Protein AF-A0A1I5T241-F1 (afdb_monomer)

InterPro domains:
  IPR004378 F420H(2)-dependent quinone reductase [PF04075] (56-129)
  IPR012349 FMN-binding split barrel [G3DSA:2.30.110.10] (17-154)

Organism: NCBI:txid1523247

Radius of gyration: 18.75 Å; Cα contacts (8 Å, |Δi|>4): 242; chains: 1; bounding box: 44×64×43 Å

Sequence (158 aa):
MARQQPDTRVHGVIAALDELRRQAVRRARVHLKMPQGNAIVLAVLRSRAHRLLSGSAIELRYVGRRSGRQYVLPVQYASAGDHLVVWPQHWQRATWWRNFRTPQPATVRLTGRPHEGVARVVDPGDPQWHAARQTYAMRWPRMAPHVTGPLVLISLRP

Mean predicted aligned error: 12.08 Å

Nearest PDB structures (foldseek):
  3r5l-assembly1_A  TM=7.791E-01  e=5.157E-06  Mycobacterium tuberculosis
  2iab-assembly1_A  TM=6.112E-01  e=2.900E-04  Streptomyces avermitilis
  2i02-assembly1_A  TM=6.600E-01  e=1.925E-03  Nostoc punctiforme PCC 73102
  3ec6-assembly1_A-2  TM=6.471E-01  e=1.131E-02  Bacillus anthracis
  2hti-assembly1_A-2  TM=5.580E-01  e=7.376E-03  Halalkalibacterium halodurans

Secondary structure (DSSP, 8-state):
--------HHHHHHHHHHHHHHHHHHHT-S--B--SS-HHHHHHHHSGGGGGTTTTEEEEEEE-TTT--EEEEEEEEEEETTEEEE--TTTTT--GGGGGGS-EEEEEEETTEEEEEEEEEE-TTSTTHHHHHHHHHHH-TTTGGG--S-EEEEEE--

Solvent-accessible surface area (backbone atoms only — not comparable to full-atom values): 9102 Å² total; per-residue (Å²): 137,87,84,85,78,84,79,71,70,67,62,56,54,55,52,50,54,52,48,52,51,50,51,55,56,60,62,59,80,44,72,74,52,69,79,74,94,51,68,66,61,45,52,41,58,72,39,91,65,15,74,83,39,50,84,52,37,30,45,41,33,39,62,38,79,90,75,71,36,38,35,54,48,72,41,47,57,21,77,57,88,64,32,34,32,28,64,56,72,64,53,89,78,50,63,73,69,63,58,20,69,53,73,40,69,30,37,35,36,56,88,84,43,82,42,51,28,42,28,26,54,34,42,73,87,38,90,62,27,63,59,47,50,49,50,33,22,75,72,36,62,92,51,38,88,74,70,72,61,56,33,37,40,30,42,51,61,134

Foldseek 3Di:
DDDDDDDPPPVVVVVVVVVVVVVVVVLLVFDEDEDDDCPVVVVCCQDPNVVVCLLFWKWKWDQQPVPRHIYIDIFGWFDDPQKIKTADVVVVPDDPLVSQCPWDKMWIQHPNRIWIWIKHKDFPPHPCLVVSLVRSCVSPVVCSVVRRGIMMMTGTDD

pLDDT: mean 75.36, std 20.78, range [37.03, 97.5]

Structure (mmCIF, N/CA/C/O backbone):
data_AF-A0A1I5T241-F1
#
_entry.id   AF-A0A1I5T241-F1
#
loop_
_atom_site.group_PDB
_atom_site.id
_atom_site.type_symbol
_atom_site.label_atom_id
_atom_site.label_alt_id
_atom_site.label_comp_id
_atom_site.label_asym_id
_atom_site.label_entity_id
_atom_site.label_seq_id
_atom_site.pdbx_PDB_ins_code
_atom_site.Cartn_x
_atom_site.Cartn_y
_atom_site.Cartn_z
_atom_site.occupancy
_atom_site.B_iso_or_equiv
_atom_site.auth_seq_id
_atom_site.auth_comp_id
_atom_site.auth_asym_id
_atom_site.auth_atom_id
_atom_site.pdbx_PDB_model_num
ATOM 1 N N . MET A 1 1 ? -25.442 -49.016 27.295 1.00 39.47 1 MET A N 1
ATOM 2 C CA . MET A 1 1 ? -25.917 -48.076 26.256 1.00 39.47 1 MET A CA 1
ATOM 3 C C . MET A 1 1 ? -25.102 -46.794 26.349 1.00 39.47 1 MET A C 1
ATOM 5 O O . MET A 1 1 ? -25.211 -46.086 27.342 1.00 39.47 1 MET A O 1
ATOM 9 N N . ALA A 1 2 ? -24.206 -46.569 25.386 1.00 39.25 2 ALA A N 1
ATOM 10 C CA . ALA A 1 2 ? -23.256 -45.459 25.382 1.00 39.25 2 ALA A CA 1
ATOM 11 C C . ALA A 1 2 ? -23.924 -44.173 24.868 1.00 39.25 2 ALA A C 1
ATOM 13 O O . ALA A 1 2 ? -24.464 -44.157 23.764 1.00 39.25 2 ALA A O 1
ATOM 14 N N . ARG A 1 3 ? -23.892 -43.100 25.667 1.00 37.03 3 ARG A N 1
ATOM 15 C CA . ARG A 1 3 ? -24.284 -41.754 25.229 1.00 37.03 3 ARG A CA 1
ATOM 16 C C . ARG A 1 3 ? -23.088 -41.104 24.533 1.00 37.03 3 ARG A C 1
ATOM 18 O O . ARG A 1 3 ? -22.085 -40.822 25.178 1.00 37.03 3 ARG A O 1
ATOM 25 N N . GLN A 1 4 ? -23.203 -40.878 23.228 1.00 40.94 4 GLN A N 1
ATOM 26 C CA . GLN A 1 4 ? -22.336 -39.962 22.490 1.00 40.94 4 GLN A CA 1
ATOM 27 C C . GLN A 1 4 ? -22.748 -38.523 22.820 1.00 40.94 4 GLN A C 1
ATOM 29 O O . GLN A 1 4 ? -23.932 -38.190 22.788 1.00 40.94 4 GLN A O 1
ATOM 34 N N . GLN A 1 5 ? -21.773 -37.678 23.145 1.00 43.91 5 GLN A N 1
ATOM 35 C CA . GLN A 1 5 ? -21.966 -36.254 23.406 1.00 43.91 5 GLN A CA 1
ATOM 36 C C . GLN A 1 5 ? -21.307 -35.464 22.265 1.00 43.91 5 GLN A C 1
ATOM 38 O O . GLN A 1 5 ? -20.093 -35.585 22.096 1.00 43.91 5 GLN A O 1
ATOM 43 N N . PRO A 1 6 ? -22.060 -34.705 21.444 1.00 40.59 6 PRO A N 1
ATOM 44 C CA . PRO A 1 6 ? -21.484 -34.038 20.286 1.00 40.59 6 PRO A CA 1
ATOM 45 C C . PRO A 1 6 ? -20.830 -32.696 20.660 1.00 40.59 6 PRO A C 1
ATOM 47 O O . PRO A 1 6 ? -21.463 -31.752 21.129 1.00 40.59 6 PRO A O 1
ATOM 50 N N . ASP A 1 7 ? -19.516 -32.658 20.464 1.00 46.12 7 ASP A N 1
ATOM 51 C CA . ASP A 1 7 ? -18.736 -31.623 19.772 1.00 46.12 7 ASP A CA 1
ATOM 52 C C . ASP A 1 7 ? -19.136 -30.135 19.929 1.00 46.12 7 ASP A C 1
ATOM 54 O O . ASP A 1 7 ? -19.321 -29.375 18.977 1.00 46.12 7 ASP A O 1
ATOM 58 N N . THR A 1 8 ? -19.228 -29.668 21.174 1.00 48.88 8 THR A N 1
ATOM 59 C CA . THR A 1 8 ? -19.553 -28.265 21.509 1.00 48.88 8 THR A CA 1
ATOM 60 C C . THR A 1 8 ? -18.356 -27.304 21.340 1.00 48.88 8 THR A C 1
ATOM 62 O O . THR A 1 8 ? -18.506 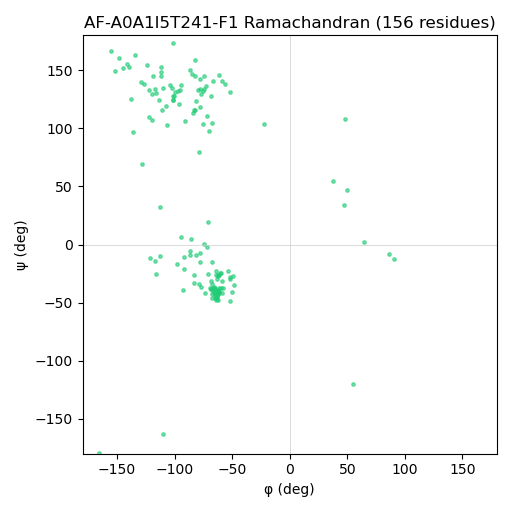-26.088 21.440 1.00 48.88 8 THR A O 1
ATOM 65 N N . ARG A 1 9 ? -17.141 -27.807 21.064 1.00 47.53 9 ARG A N 1
ATOM 66 C CA . ARG A 1 9 ? -15.908 -26.989 21.070 1.00 47.53 9 ARG A CA 1
ATOM 67 C C . ARG A 1 9 ? -15.645 -26.215 19.773 1.00 47.53 9 ARG A C 1
ATOM 69 O O . ARG A 1 9 ? -15.034 -25.152 19.831 1.00 47.53 9 ARG A O 1
ATOM 76 N N . VAL A 1 10 ? -16.138 -26.682 18.625 1.00 48.69 10 VAL A N 1
ATOM 77 C CA . VAL A 1 10 ? -15.858 -26.045 17.320 1.00 48.69 10 VAL A CA 1
ATOM 78 C C . VAL A 1 10 ? -16.719 -24.792 17.084 1.00 48.69 10 VAL A C 1
ATOM 80 O O . VAL A 1 10 ? -16.242 -23.795 16.541 1.00 48.69 10 VAL A O 1
ATOM 83 N N . HIS A 1 11 ? -17.960 -24.780 17.581 1.00 44.78 11 HIS A N 1
ATOM 84 C CA . HIS A 1 11 ? -18.885 -23.650 17.414 1.00 44.78 11 HIS A CA 1
ATOM 85 C C . HIS A 1 11 ? -18.459 -22.391 18.192 1.00 44.78 11 HIS A C 1
ATOM 87 O O . HIS A 1 11 ? -18.682 -21.272 17.727 1.00 44.78 11 HIS A O 1
ATOM 93 N N . GLY A 1 12 ? -17.796 -22.555 19.343 1.00 41.94 12 GLY A N 1
ATOM 94 C CA . GLY A 1 12 ? -17.347 -21.433 20.176 1.00 41.94 12 GLY A CA 1
ATOM 95 C C . GLY A 1 12 ? -16.247 -20.586 19.527 1.00 41.94 12 GLY A C 1
ATOM 96 O O . GLY A 1 12 ? -16.238 -19.366 19.681 1.00 41.94 12 GLY A O 1
ATOM 97 N N . VAL A 1 13 ? -15.352 -21.208 18.752 1.00 50.19 13 VAL A N 1
ATOM 98 C CA . VAL A 1 13 ? -14.239 -20.511 18.083 1.00 50.19 13 VAL A CA 1
ATOM 99 C C . VAL A 1 13 ? -14.737 -19.690 16.895 1.00 50.19 13 VAL A C 1
ATOM 101 O O . VAL A 1 13 ? -14.328 -18.542 16.728 1.00 50.19 13 VAL A O 1
ATOM 104 N N . ILE A 1 14 ? -15.666 -20.240 16.105 1.00 41.41 14 ILE A N 1
ATOM 105 C CA . ILE A 1 14 ? -16.258 -19.535 14.961 1.00 41.41 14 ILE A CA 1
ATOM 106 C C . ILE A 1 14 ? -17.056 -18.327 15.454 1.00 41.41 14 ILE A C 1
ATOM 108 O O . ILE A 1 14 ? -16.845 -17.225 14.959 1.00 41.41 14 ILE A O 1
ATOM 112 N N . ALA A 1 15 ? -17.885 -18.495 16.491 1.00 43.38 15 ALA A N 1
ATOM 113 C CA . ALA A 1 15 ? -18.637 -17.395 17.088 1.00 43.38 15 ALA A CA 1
ATOM 114 C C . ALA A 1 15 ? -17.724 -16.307 17.682 1.00 43.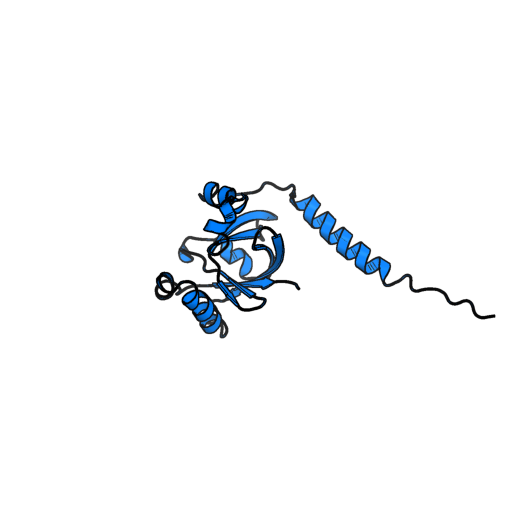38 15 ALA A C 1
ATOM 116 O O . ALA A 1 15 ? -18.000 -15.123 17.502 1.00 43.38 15 ALA A O 1
ATOM 117 N N . ALA A 1 16 ? -16.613 -16.685 18.328 1.00 41.59 16 ALA A N 1
ATOM 118 C CA . ALA A 1 16 ? -15.640 -15.741 18.877 1.00 41.59 16 ALA A CA 1
ATOM 119 C C . ALA A 1 16 ? -14.904 -14.945 17.785 1.00 41.59 16 ALA A C 1
ATOM 121 O O . ALA A 1 16 ? -14.715 -13.737 17.927 1.00 41.59 16 ALA A O 1
ATOM 122 N N . LEU A 1 17 ? -14.526 -15.586 16.674 1.00 41.69 17 LEU A N 1
ATOM 123 C CA . LEU A 1 17 ? -13.919 -14.906 15.523 1.00 41.69 17 LEU A CA 1
ATOM 124 C C . LEU A 1 17 ? -14.900 -13.935 14.859 1.00 41.69 17 LEU A C 1
ATOM 126 O O . LEU A 1 17 ? -14.522 -12.824 14.484 1.00 41.69 17 LEU A O 1
ATOM 130 N N . ASP A 1 18 ? -16.169 -14.320 14.780 1.00 39.34 18 ASP A N 1
ATOM 131 C 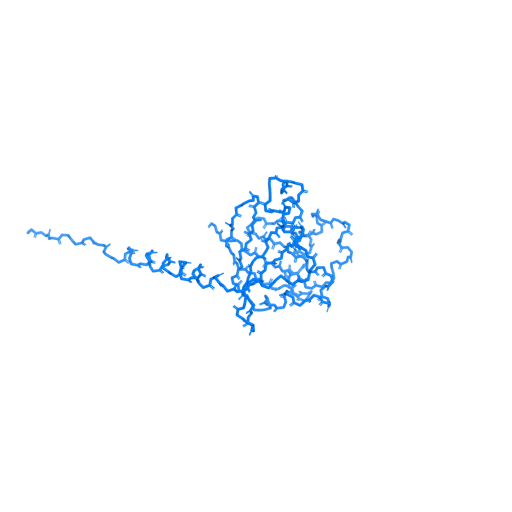CA . ASP A 1 18 ? -17.241 -13.490 14.247 1.00 39.34 18 ASP A CA 1
ATOM 132 C C . ASP A 1 18 ? -17.563 -12.298 15.162 1.00 39.34 18 ASP A C 1
ATOM 134 O O . ASP A 1 18 ? -17.795 -11.185 14.691 1.00 39.34 18 ASP A O 1
ATOM 138 N N . GLU A 1 19 ? -17.507 -12.496 16.478 1.00 41.41 19 GLU A N 1
ATOM 139 C CA . GLU A 1 19 ? -17.675 -11.446 17.483 1.00 41.41 19 GLU A CA 1
ATOM 140 C C . GLU A 1 19 ? -16.509 -10.450 17.442 1.00 41.41 19 GLU A C 1
ATOM 142 O O . GLU A 1 19 ? -16.730 -9.240 17.438 1.00 41.41 19 GLU A O 1
ATOM 147 N N . LEU A 1 20 ? -15.269 -10.933 17.306 1.00 48.06 20 LEU A N 1
ATOM 148 C CA . LEU A 1 20 ? -14.081 -10.096 17.110 1.00 48.06 20 LEU A CA 1
ATOM 149 C C . LEU A 1 20 ? -14.165 -9.304 15.798 1.00 48.06 20 LEU A C 1
ATOM 151 O O . LEU A 1 20 ? -13.849 -8.111 15.771 1.00 48.06 20 LEU A O 1
ATOM 155 N N . ARG A 1 21 ? -14.666 -9.927 14.724 1.00 48.78 21 ARG A N 1
ATOM 156 C CA . ARG A 1 21 ? -14.936 -9.269 13.438 1.00 48.78 21 ARG A CA 1
ATOM 157 C C . ARG A 1 21 ? -16.020 -8.193 13.575 1.00 48.78 21 ARG A C 1
ATOM 159 O O . ARG A 1 21 ? -15.824 -7.064 13.125 1.00 48.78 21 ARG A O 1
ATOM 166 N N . ARG A 1 22 ? -17.133 -8.486 14.257 1.00 43.88 22 ARG A N 1
ATOM 167 C CA . ARG A 1 22 ? -18.230 -7.535 14.530 1.00 43.88 22 ARG A CA 1
ATOM 168 C C . ARG A 1 22 ? -17.801 -6.391 15.450 1.00 43.88 22 ARG A C 1
ATOM 170 O O . ARG A 1 22 ? -18.182 -5.243 15.211 1.00 43.88 22 ARG A O 1
ATOM 177 N N . GLN A 1 23 ? -16.981 -6.660 16.462 1.00 48.75 23 GLN A N 1
ATOM 178 C CA . GLN A 1 23 ? -16.430 -5.649 17.367 1.00 48.75 23 GLN A CA 1
ATOM 179 C C . GLN A 1 23 ? -15.423 -4.736 16.658 1.00 48.75 23 GLN A C 1
ATOM 181 O O . GLN A 1 23 ? -15.458 -3.520 16.864 1.00 48.75 23 GLN A O 1
ATOM 186 N N . ALA A 1 24 ? -14.591 -5.277 15.762 1.00 41.66 24 ALA A N 1
ATOM 187 C CA . ALA A 1 24 ? -13.713 -4.485 14.902 1.00 41.66 24 ALA A CA 1
ATOM 188 C C . ALA A 1 24 ? -14.515 -3.554 13.971 1.00 41.66 24 ALA A C 1
ATOM 190 O O . ALA A 1 24 ? -14.181 -2.376 13.834 1.00 41.66 24 ALA A O 1
ATOM 191 N N . VAL A 1 25 ? -15.627 -4.040 13.405 1.00 43.88 25 VAL A N 1
ATOM 192 C CA . VAL A 1 25 ? -16.547 -3.237 12.578 1.00 43.88 25 VAL A CA 1
ATOM 193 C C . VAL A 1 25 ? -17.299 -2.182 13.405 1.00 43.88 25 VAL A C 1
ATOM 195 O O . VAL A 1 25 ? -17.453 -1.051 12.952 1.00 43.88 25 VAL A O 1
ATOM 198 N N . ARG A 1 26 ? -17.721 -2.481 14.642 1.00 42.38 26 ARG A N 1
ATOM 199 C CA . ARG A 1 26 ? -18.365 -1.497 15.538 1.00 42.38 26 ARG A CA 1
ATOM 200 C C . ARG A 1 26 ? -17.408 -0.388 15.985 1.00 42.38 26 ARG A C 1
ATOM 202 O O . ARG A 1 26 ? -17.813 0.773 16.032 1.00 42.38 26 ARG A O 1
ATOM 209 N N . ARG A 1 27 ? -16.131 -0.710 16.232 1.00 42.16 27 ARG A N 1
ATOM 210 C CA . ARG A 1 27 ? -15.067 0.284 16.483 1.00 42.16 27 ARG A CA 1
ATOM 211 C C . ARG A 1 27 ? -14.727 1.127 15.248 1.00 42.16 27 ARG A C 1
ATOM 213 O O . ARG A 1 27 ? -14.139 2.191 15.392 1.00 42.16 27 ARG A O 1
ATOM 220 N N . ALA A 1 28 ? -15.147 0.722 14.047 1.00 44.06 28 ALA A N 1
ATOM 221 C CA . ALA A 1 28 ? -14.965 1.496 12.819 1.00 44.06 28 ALA A CA 1
ATOM 222 C C . ALA A 1 28 ? -15.901 2.720 12.690 1.00 44.06 28 ALA A C 1
ATOM 224 O O . ALA A 1 28 ? -15.772 3.470 11.724 1.00 44.06 28 ALA A O 1
ATOM 225 N N . ARG A 1 29 ? -16.787 2.996 13.668 1.00 39.97 29 ARG A N 1
ATOM 226 C CA . ARG A 1 29 ? -17.527 4.279 13.794 1.00 39.97 29 ARG A CA 1
ATOM 227 C C . ARG A 1 29 ? -16.645 5.467 14.230 1.00 39.97 29 ARG A C 1
ATOM 229 O O . ARG A 1 29 ? -17.143 6.486 14.697 1.00 39.97 29 ARG A O 1
ATOM 236 N N . VAL A 1 30 ? -15.330 5.358 14.073 1.00 43.16 30 VAL A N 1
ATOM 237 C CA . VAL A 1 30 ? -14.352 6.372 14.470 1.00 43.16 30 VAL A CA 1
ATOM 238 C C . VAL A 1 30 ? -13.981 7.236 13.267 1.00 43.16 30 VAL A C 1
ATOM 240 O O . VAL A 1 30 ? -13.679 6.727 12.191 1.00 43.16 30 VAL A O 1
ATOM 243 N N . HIS A 1 31 ? -14.005 8.552 13.491 1.00 46.28 31 HIS A N 1
ATOM 244 C CA . HIS A 1 31 ? -13.631 9.643 12.585 1.00 46.28 31 HIS A CA 1
ATOM 245 C C . HIS A 1 31 ? -12.674 9.227 11.450 1.00 46.28 31 HIS A C 1
ATOM 247 O O . HIS A 1 31 ? -11.465 9.065 11.655 1.00 46.28 31 HIS A O 1
ATOM 253 N N . LEU A 1 32 ? -13.227 9.088 10.242 1.00 50.69 32 LEU A N 1
ATOM 254 C CA . LEU A 1 32 ? -12.477 8.804 9.024 1.00 50.69 32 LEU A CA 1
ATOM 255 C C . LEU A 1 32 ? -11.618 10.027 8.687 1.00 50.69 32 LEU A C 1
ATOM 257 O O . LEU A 1 32 ? -12.130 11.042 8.219 1.00 50.69 32 LEU A O 1
ATOM 261 N N . LYS A 1 33 ? -10.308 9.965 8.93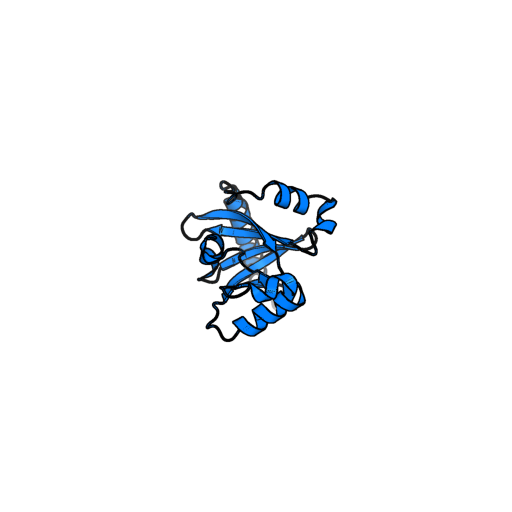4 1.00 44.22 33 LYS A N 1
ATOM 262 C CA . LYS A 1 33 ? -9.408 11.047 8.518 1.00 44.22 33 LYS A CA 1
ATOM 263 C C . LYS A 1 33 ? -8.903 10.717 7.119 1.00 44.22 33 LYS A C 1
ATOM 265 O O . LYS A 1 33 ? -8.075 9.826 6.968 1.00 44.22 33 LYS A O 1
ATOM 270 N N . MET A 1 34 ? -9.405 11.424 6.107 1.00 50.84 34 MET A N 1
ATOM 271 C CA . MET A 1 34 ? -8.868 11.363 4.745 1.00 50.84 34 MET A CA 1
ATOM 272 C C . MET A 1 34 ? -7.513 12.087 4.730 1.00 50.84 34 MET A C 1
ATOM 274 O O . MET A 1 34 ? -7.480 13.304 4.931 1.00 50.84 34 MET A O 1
ATOM 278 N N . PRO A 1 35 ? -6.377 11.390 4.560 1.00 48.69 35 PRO A N 1
ATOM 279 C CA . PRO A 1 35 ? -5.102 12.069 4.431 1.00 48.69 35 PRO A CA 1
ATOM 280 C C . PRO A 1 35 ? -5.037 12.674 3.022 1.00 48.69 35 PRO A C 1
ATOM 282 O O . PRO A 1 35 ? -4.869 11.949 2.053 1.00 48.69 35 PRO A O 1
ATOM 285 N N . GLN A 1 36 ? -5.238 13.993 2.955 1.00 43.75 36 GLN A N 1
ATOM 286 C CA . GLN A 1 36 ? -4.944 14.918 1.848 1.00 43.75 36 GLN A CA 1
ATOM 287 C C . GLN A 1 36 ? -5.404 14.493 0.429 1.00 43.75 36 GLN A C 1
ATOM 289 O O . GLN A 1 36 ? -4.805 13.654 -0.233 1.00 43.75 36 GLN A O 1
ATOM 294 N N . GLY A 1 37 ? -6.442 15.169 -0.081 1.00 45.94 37 GLY A N 1
ATOM 295 C CA . GLY A 1 37 ? -6.574 15.492 -1.513 1.00 45.94 37 GLY A CA 1
ATOM 296 C C . GLY A 1 37 ? -7.301 14.525 -2.457 1.00 45.94 37 GLY A C 1
ATOM 297 O O . GLY A 1 37 ? -7.639 14.947 -3.553 1.00 45.94 37 GLY A O 1
ATOM 298 N N . ASN A 1 38 ? -7.614 13.280 -2.078 1.00 58.12 38 ASN A N 1
ATOM 299 C CA . ASN A 1 38 ? -8.158 12.282 -3.025 1.00 58.12 38 ASN A CA 1
ATOM 300 C C . ASN A 1 38 ? -9.623 11.859 -2.780 1.00 58.12 38 ASN A C 1
ATOM 302 O O . ASN A 1 38 ? -10.012 10.725 -3.069 1.00 58.12 38 ASN A O 1
ATOM 306 N N . ALA A 1 39 ? -10.467 12.765 -2.274 1.00 59.28 39 ALA A N 1
ATOM 307 C CA . ALA A 1 39 ? -11.895 12.489 -2.057 1.00 59.28 39 ALA A CA 1
ATOM 308 C C . ALA A 1 39 ? -12.630 12.114 -3.360 1.00 59.28 39 ALA A C 1
ATOM 310 O O . ALA A 1 39 ? -13.447 11.196 -3.368 1.00 59.28 39 ALA A O 1
ATOM 311 N N . ILE A 1 40 ? -12.274 12.762 -4.474 1.00 57.69 40 ILE A N 1
ATOM 312 C CA . ILE A 1 40 ? -12.849 12.506 -5.803 1.00 57.69 40 ILE A CA 1
ATOM 313 C C . ILE A 1 40 ? -12.445 11.116 -6.312 1.00 57.69 40 ILE A C 1
ATOM 315 O O . ILE A 1 40 ? -13.299 10.341 -6.730 1.00 57.69 40 ILE A O 1
ATOM 319 N N . VAL A 1 41 ? -11.164 10.746 -6.201 1.00 60.44 41 VAL A N 1
ATOM 320 C CA . VAL A 1 41 ? -10.673 9.417 -6.610 1.00 60.44 41 VAL A CA 1
ATOM 321 C C . VAL A 1 41 ? -11.349 8.309 -5.795 1.00 60.44 41 VAL A C 1
ATOM 323 O O . VAL A 1 41 ? -11.761 7.289 -6.345 1.00 60.44 41 VAL A O 1
ATOM 326 N N . LEU A 1 42 ? -11.536 8.526 -4.490 1.00 59.53 42 LEU A N 1
ATOM 327 C CA . LEU A 1 42 ? -12.281 7.600 -3.636 1.00 59.53 42 LEU A CA 1
ATOM 328 C C . LEU A 1 42 ? -13.760 7.504 -4.030 1.00 59.53 42 LEU A C 1
ATOM 330 O O . LEU A 1 42 ? -14.300 6.400 -4.060 1.00 59.53 42 LEU A O 1
ATOM 334 N N . ALA A 1 43 ? -14.413 8.622 -4.354 1.00 60.72 43 ALA A N 1
ATOM 335 C CA . ALA A 1 43 ? -15.797 8.627 -4.826 1.00 60.72 43 ALA A CA 1
ATOM 336 C C . ALA A 1 43 ? -15.947 7.858 -6.152 1.00 60.72 43 ALA A C 1
ATOM 338 O O . ALA A 1 43 ? -16.852 7.032 -6.282 1.00 60.72 43 ALA A O 1
ATOM 339 N N . VAL A 1 44 ? -15.009 8.028 -7.091 1.00 60.41 44 VAL A N 1
ATOM 340 C CA . VAL A 1 44 ? -15.000 7.293 -8.367 1.00 60.41 44 VAL A CA 1
ATOM 341 C C . VAL A 1 44 ? -14.815 5.792 -8.132 1.00 60.41 44 VAL A C 1
ATOM 343 O O . VAL A 1 44 ? -15.622 5.002 -8.627 1.00 60.41 44 VAL A O 1
ATOM 346 N N . LEU A 1 45 ? -13.845 5.382 -7.303 1.00 56.12 45 LEU A N 1
ATOM 347 C CA . LEU A 1 45 ? -13.638 3.972 -6.931 1.00 56.12 45 LEU A CA 1
ATOM 348 C C . LEU A 1 45 ? -14.849 3.354 -6.210 1.00 56.12 45 LEU A C 1
ATOM 350 O O . LEU A 1 45 ? -15.002 2.132 -6.174 1.00 56.12 45 LEU A O 1
ATOM 354 N N . ARG A 1 46 ? -15.695 4.160 -5.564 1.00 62.06 46 ARG A N 1
ATOM 355 C CA . ARG A 1 46 ? -16.919 3.710 -4.874 1.00 62.06 46 ARG A CA 1
ATOM 356 C C . ARG A 1 46 ? -18.140 3.614 -5.790 1.00 62.06 46 ARG A C 1
ATOM 358 O O . ARG A 1 46 ? -19.145 3.049 -5.375 1.00 62.06 46 ARG A O 1
ATOM 365 N N . SER A 1 47 ? -18.053 4.107 -7.022 1.00 56.47 47 SER A N 1
ATOM 366 C CA . SER A 1 47 ? -19.166 4.149 -7.976 1.00 56.47 47 SER A CA 1
ATOM 367 C C . SER A 1 47 ? -19.108 3.033 -9.029 1.00 56.47 47 SER A C 1
ATOM 369 O O . SER A 1 47 ? -18.114 2.322 -9.169 1.00 56.47 47 SER A O 1
ATOM 371 N N . ARG A 1 48 ? -20.154 2.906 -9.858 1.00 52.91 48 ARG A N 1
ATOM 372 C CA . ARG A 1 48 ? -20.145 2.010 -11.032 1.00 52.91 48 ARG A CA 1
ATOM 373 C C . ARG A 1 48 ? -19.042 2.360 -12.046 1.00 52.91 48 ARG A C 1
ATOM 375 O O . ARG A 1 48 ? -18.554 1.446 -12.710 1.00 52.91 48 ARG A O 1
ATOM 382 N N . ALA A 1 49 ? -18.567 3.612 -12.070 1.00 53.41 49 ALA A N 1
ATOM 383 C CA . ALA A 1 49 ? -17.415 4.058 -12.860 1.00 53.41 49 ALA A CA 1
ATOM 384 C C . ALA A 1 49 ? -16.064 3.544 -12.329 1.00 53.41 49 ALA A C 1
ATOM 386 O O . ALA A 1 49 ? -15.041 3.763 -12.976 1.00 53.41 49 ALA A O 1
ATOM 387 N N . HIS A 1 50 ? -16.052 2.801 -11.207 1.00 50.84 50 HIS A N 1
ATOM 388 C CA . HIS A 1 50 ? -14.842 2.169 -10.689 1.00 50.84 50 HIS A CA 1
ATOM 389 C C . HIS A 1 50 ? -14.096 1.404 -11.782 1.00 50.84 50 HIS A C 1
ATOM 391 O O . HIS A 1 50 ? -12.887 1.497 -11.795 1.00 50.84 50 HIS A O 1
ATOM 397 N N . ARG A 1 51 ? -14.764 0.767 -12.762 1.00 52.91 51 ARG A N 1
ATOM 398 C CA . ARG A 1 51 ? -14.120 0.004 -13.856 1.00 52.91 51 ARG A CA 1
ATOM 399 C C . ARG A 1 51 ? -13.023 0.769 -14.617 1.00 52.91 51 ARG A C 1
ATOM 401 O O . ARG A 1 51 ? -12.094 0.126 -15.086 1.00 52.91 51 ARG A O 1
ATOM 408 N N . LEU A 1 52 ? -13.091 2.103 -14.688 1.00 52.72 52 LEU A N 1
ATOM 409 C CA . LEU A 1 52 ? -12.052 2.949 -15.299 1.00 52.72 52 LEU A CA 1
ATOM 410 C C . LEU A 1 52 ? -10.761 3.016 -14.462 1.00 52.72 52 LEU A C 1
ATOM 412 O O . LEU A 1 52 ? -9.686 3.245 -15.005 1.00 52.72 52 LEU A O 1
ATOM 416 N N . LEU A 1 53 ? -10.867 2.798 -13.147 1.00 51.03 53 LEU A N 1
ATOM 417 C CA . LEU A 1 53 ? -9.772 2.863 -12.178 1.00 51.03 53 LEU A CA 1
ATOM 418 C C . LEU A 1 53 ? -9.543 1.564 -11.389 1.00 51.03 53 LEU A C 1
ATOM 420 O O . LEU A 1 53 ? -8.515 1.442 -10.744 1.00 51.03 53 LEU A O 1
ATOM 424 N N . SER A 1 54 ? -10.431 0.571 -11.433 1.00 53.59 54 SER A N 1
ATOM 425 C CA . SER A 1 54 ? -10.311 -0.700 -10.700 1.00 53.59 54 SER A CA 1
ATOM 426 C C . SER A 1 54 ? -9.101 -1.495 -11.153 1.00 53.59 54 SER A C 1
ATOM 428 O O . SER A 1 54 ? -8.539 -2.254 -10.377 1.00 53.59 54 SER A O 1
ATOM 430 N N . GLY A 1 55 ? -8.713 -1.324 -12.421 1.00 56.97 55 GLY A N 1
ATOM 431 C CA . GLY A 1 55 ? -7.478 -1.881 -12.953 1.00 56.97 55 GLY A CA 1
ATOM 432 C C . GLY A 1 55 ? -6.234 -1.087 -12.547 1.00 56.97 55 GLY A C 1
ATOM 433 O O . GLY A 1 55 ? -5.130 -1.600 -12.715 1.00 56.97 55 GLY A O 1
ATOM 434 N N . SER A 1 56 ? -6.382 0.143 -12.041 1.00 63.31 56 SER A N 1
ATOM 435 C CA . SER A 1 56 ? -5.273 1.061 -11.765 1.00 63.31 56 SER A CA 1
ATOM 436 C C . SER A 1 56 ? -5.075 1.438 -10.296 1.00 63.31 56 SER A C 1
ATOM 438 O O . SER A 1 56 ? -3.964 1.792 -9.915 1.00 63.31 56 SER A O 1
ATOM 440 N N . ALA A 1 57 ? -6.117 1.386 -9.467 1.00 74.06 57 ALA A N 1
ATOM 441 C CA . ALA A 1 57 ? -6.103 1.788 -8.069 1.00 74.06 57 ALA A CA 1
ATOM 442 C C . ALA A 1 57 ? -7.141 1.017 -7.240 1.00 74.06 57 ALA A C 1
ATOM 444 O O . ALA A 1 57 ? -8.214 0.656 -7.720 1.00 74.06 57 ALA A O 1
ATOM 445 N N . ILE A 1 58 ? -6.824 0.815 -5.966 1.00 85.06 58 ILE A N 1
ATOM 446 C CA . ILE A 1 58 ? -7.691 0.178 -4.970 1.00 85.06 58 ILE A CA 1
ATOM 447 C C . ILE A 1 58 ? -7.887 1.102 -3.778 1.00 85.06 58 ILE A C 1
ATOM 449 O O . ILE A 1 58 ? -7.041 1.939 -3.466 1.00 85.06 58 ILE A O 1
ATOM 453 N N . GLU A 1 59 ? -9.004 0.933 -3.080 1.00 88.69 59 GLU A N 1
ATOM 454 C CA . GLU A 1 59 ? -9.204 1.561 -1.777 1.00 88.69 59 GLU A CA 1
ATOM 455 C C . GLU A 1 59 ? -8.431 0.763 -0.722 1.00 88.69 59 GLU A C 1
ATOM 457 O O . GLU A 1 59 ? -8.738 -0.407 -0.515 1.00 88.69 59 GLU A O 1
ATOM 462 N N . LEU A 1 60 ? -7.455 1.386 -0.060 1.00 90.50 60 LEU A N 1
ATOM 463 C CA . LEU A 1 60 ? -6.728 0.829 1.080 1.00 90.50 60 LEU A CA 1
ATOM 464 C C . LEU A 1 60 ? -7.279 1.427 2.373 1.00 90.50 60 LEU A C 1
ATOM 466 O O . LEU A 1 60 ? -7.284 2.646 2.554 1.00 90.50 60 LEU A O 1
ATOM 470 N N . ARG A 1 61 ? -7.702 0.558 3.289 1.00 93.25 61 ARG A N 1
ATOM 471 C CA . ARG A 1 61 ? -8.199 0.903 4.620 1.00 93.25 61 ARG A CA 1
ATOM 472 C C . ARG A 1 61 ? -7.286 0.301 5.681 1.00 93.25 61 ARG A C 1
ATOM 474 O O . ARG A 1 61 ? -6.940 -0.875 5.600 1.00 93.25 61 ARG A O 1
ATOM 481 N N . TYR A 1 62 ? -6.921 1.085 6.688 1.00 91.50 62 TYR A N 1
ATOM 482 C CA . TYR A 1 62 ? -6.128 0.614 7.828 1.00 91.50 62 TYR A CA 1
ATOM 483 C C . TYR A 1 62 ? -6.369 1.481 9.067 1.00 91.50 62 TYR A C 1
ATOM 485 O O . TYR A 1 62 ? -6.926 2.576 8.973 1.00 91.50 62 TYR A O 1
ATOM 493 N N . VAL A 1 63 ? -5.926 1.007 10.230 1.00 91.25 63 VAL A N 1
ATOM 494 C CA . VAL A 1 63 ? -5.944 1.776 11.481 1.00 91.25 63 VAL A CA 1
ATOM 495 C C . VAL A 1 63 ? -4.549 2.340 11.735 1.00 91.25 63 VAL A C 1
ATOM 497 O O . VAL A 1 63 ? -3.554 1.621 11.676 1.00 91.25 63 VAL A O 1
ATOM 500 N N . GLY A 1 64 ? -4.446 3.647 11.969 1.00 89.50 64 GLY A N 1
ATOM 501 C CA . GLY A 1 64 ? -3.168 4.287 12.260 1.00 89.50 64 GLY A CA 1
ATOM 502 C C . GLY A 1 64 ? -2.641 3.844 13.617 1.00 89.50 64 GLY A C 1
ATOM 503 O O . GLY A 1 64 ? -3.333 3.984 14.621 1.00 89.50 64 GLY A O 1
ATOM 504 N N . ARG A 1 65 ? -1.396 3.368 13.670 1.00 87.00 65 ARG A N 1
ATOM 505 C CA . ARG A 1 65 ? -0.835 2.773 14.893 1.00 87.00 65 ARG A CA 1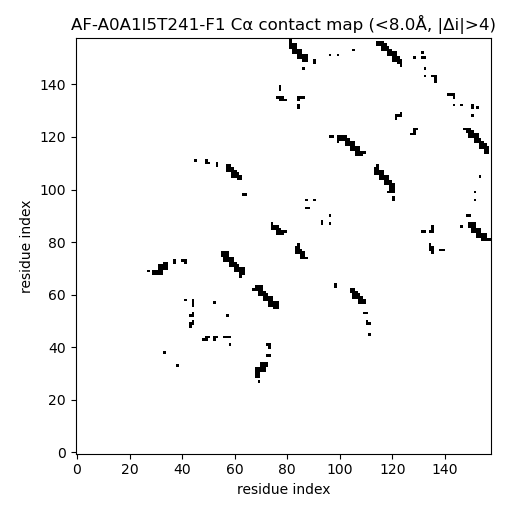
ATOM 506 C C . ARG A 1 65 ? -0.753 3.742 16.067 1.00 87.00 65 ARG A C 1
ATOM 508 O O . ARG A 1 65 ? -1.045 3.369 17.192 1.00 87.00 65 ARG A O 1
ATOM 515 N N . ARG A 1 66 ? -0.334 4.983 15.803 1.00 86.44 66 ARG A N 1
ATOM 516 C CA . ARG A 1 66 ? -0.181 6.015 16.844 1.00 86.44 66 ARG A CA 1
ATOM 517 C C . ARG A 1 66 ? -1.491 6.721 17.177 1.00 86.44 66 ARG A C 1
ATOM 519 O O . ARG A 1 66 ? -1.671 7.161 18.300 1.00 86.44 66 ARG A O 1
ATOM 526 N N . SER A 1 67 ? -2.373 6.883 16.191 1.00 85.69 67 SER A N 1
ATOM 527 C CA . SER A 1 67 ? -3.593 7.682 16.344 1.00 85.69 67 SER A CA 1
ATOM 528 C C . SER A 1 67 ? -4.839 6.858 16.657 1.00 85.69 67 SER A C 1
ATOM 530 O O . SER A 1 67 ? -5.852 7.443 17.026 1.00 85.69 67 SER A O 1
ATOM 532 N N . GLY A 1 68 ? -4.820 5.540 16.433 1.00 88.81 68 GLY A N 1
ATOM 533 C CA . GLY A 1 68 ? -5.991 4.663 16.543 1.00 88.81 68 GLY A CA 1
ATOM 534 C C . GLY A 1 68 ? -7.105 4.960 15.530 1.00 88.81 68 GLY A C 1
ATOM 535 O O . GLY A 1 68 ? -8.156 4.326 15.563 1.00 88.81 68 GLY A O 1
ATOM 536 N N . ARG A 1 69 ? -6.909 5.927 14.623 1.00 87.06 69 ARG A N 1
ATOM 537 C CA . ARG A 1 69 ? -7.933 6.365 13.664 1.00 87.06 69 ARG A CA 1
ATOM 538 C C . ARG A 1 69 ? -7.945 5.479 12.432 1.00 87.06 69 ARG A C 1
ATOM 540 O O . ARG A 1 69 ? -6.890 5.044 11.974 1.00 87.06 69 ARG A O 1
ATOM 547 N N . GLN A 1 70 ? -9.123 5.284 11.848 1.00 87.25 70 GLN A N 1
ATOM 548 C CA . GLN A 1 70 ? -9.235 4.628 10.553 1.00 87.25 70 GLN A CA 1
ATOM 549 C C . GLN A 1 70 ? -8.854 5.602 9.430 1.00 87.25 70 GLN A C 1
ATOM 551 O O . GLN A 1 70 ? -9.373 6.718 9.343 1.00 87.25 70 GLN A O 1
ATOM 556 N N . TYR A 1 71 ? -7.968 5.151 8.552 1.00 86.19 71 TYR A N 1
ATOM 557 C CA . TYR A 1 71 ? -7.555 5.847 7.343 1.00 86.19 71 TYR A CA 1
ATOM 558 C C . TYR A 1 71 ? -8.049 5.093 6.124 1.00 86.19 71 TYR A C 1
ATOM 560 O O . TYR A 1 71 ? -8.094 3.861 6.114 1.00 86.19 71 TYR A O 1
ATOM 568 N N . VAL A 1 72 ? -8.407 5.857 5.098 1.00 87.62 72 VAL A N 1
ATOM 569 C CA . VAL A 1 72 ? -8.822 5.337 3.801 1.00 87.62 72 VAL A CA 1
ATOM 570 C C . VAL A 1 72 ? -8.190 6.195 2.729 1.00 87.62 72 VAL A C 1
ATOM 572 O O . VAL A 1 72 ? -8.356 7.415 2.746 1.00 87.62 72 VAL A O 1
ATOM 575 N N . LEU A 1 73 ? -7.465 5.566 1.812 1.00 85.00 73 LEU A N 1
ATOM 576 C CA . LEU A 1 73 ? -6.882 6.257 0.672 1.00 85.00 73 LEU A CA 1
ATOM 577 C C . LEU A 1 73 ? -6.873 5.366 -0.572 1.00 85.00 73 LEU A C 1
ATOM 579 O O . LEU A 1 73 ? -6.828 4.140 -0.450 1.00 85.00 73 LEU A O 1
ATOM 583 N N . PRO A 1 74 ? -6.928 5.961 -1.770 1.00 85.19 74 PRO A N 1
ATOM 584 C CA . PRO A 1 74 ? -6.734 5.217 -2.994 1.00 85.19 74 PRO A CA 1
ATOM 585 C C . PRO A 1 74 ? -5.237 5.009 -3.214 1.00 85.19 74 PRO A C 1
ATOM 587 O O . PRO A 1 74 ? -4.450 5.950 -3.101 1.00 85.19 74 PRO A O 1
ATOM 590 N N . VAL A 1 75 ? -4.846 3.782 -3.537 1.00 86.62 75 VAL A N 1
ATOM 591 C CA . VAL A 1 75 ? -3.459 3.438 -3.851 1.00 86.62 75 VAL A CA 1
ATOM 592 C C . VAL A 1 75 ? -3.374 2.730 -5.191 1.00 86.62 75 VAL A C 1
ATOM 594 O O . VAL A 1 75 ? -4.191 1.863 -5.496 1.00 86.62 75 VAL A O 1
ATOM 597 N N . GLN A 1 76 ? -2.369 3.092 -5.986 1.00 86.69 76 GLN A N 1
ATOM 598 C CA . GLN A 1 76 ? -2.010 2.333 -7.178 1.00 86.69 76 GLN A CA 1
ATOM 599 C C . GLN A 1 76 ? -1.337 1.028 -6.761 1.00 86.69 76 GLN A C 1
ATOM 601 O O . GLN A 1 76 ? -0.476 1.024 -5.879 1.00 86.69 76 GLN A O 1
ATOM 606 N N . TYR A 1 77 ? -1.722 -0.067 -7.408 1.00 89.56 77 TYR A N 1
ATOM 607 C CA . TYR A 1 77 ? -1.255 -1.399 -7.053 1.00 89.56 77 TYR A CA 1
ATOM 608 C C . TYR A 1 77 ? -0.849 -2.211 -8.286 1.00 89.56 77 TYR A C 1
ATOM 610 O O . TYR A 1 77 ? -1.210 -1.885 -9.420 1.00 89.56 77 TYR A O 1
ATOM 618 N N . ALA A 1 78 ? -0.102 -3.279 -8.041 1.00 90.69 78 ALA A N 1
ATOM 619 C CA . ALA A 1 78 ? 0.127 -4.380 -8.961 1.00 90.69 78 ALA A CA 1
ATOM 620 C C . ALA A 1 78 ? -0.174 -5.692 -8.229 1.00 90.69 78 ALA A C 1
ATOM 622 O O . ALA A 1 78 ? 0.143 -5.822 -7.049 1.00 90.69 78 ALA A O 1
ATOM 623 N N . SER A 1 79 ? -0.815 -6.644 -8.898 1.00 86.75 79 SER A N 1
ATOM 624 C CA . SER A 1 79 ? -1.130 -7.959 -8.332 1.00 86.75 79 SER A CA 1
ATOM 625 C C . SER A 1 79 ? -0.050 -8.980 -8.686 1.00 86.75 79 SER A C 1
ATOM 627 O O . SER A 1 79 ? 0.356 -9.050 -9.846 1.00 86.75 79 SER A O 1
ATOM 629 N N . ALA A 1 80 ? 0.344 -9.806 -7.721 1.00 78.81 80 ALA A N 1
ATOM 630 C CA . ALA A 1 80 ? 1.146 -11.012 -7.915 1.00 78.81 80 ALA A CA 1
ATOM 631 C C . ALA A 1 80 ? 0.556 -12.149 -7.074 1.00 78.81 80 ALA A C 1
ATOM 633 O O . ALA A 1 80 ? 0.823 -12.241 -5.876 1.00 78.81 80 ALA A O 1
ATOM 634 N N . GLY A 1 81 ? -0.271 -12.990 -7.705 1.00 80.06 81 GLY A N 1
ATOM 635 C CA . GLY A 1 81 ? -1.000 -14.057 -7.015 1.00 80.06 81 GLY A CA 1
ATOM 636 C C . GLY A 1 81 ? -1.828 -13.501 -5.855 1.00 80.06 81 GLY A C 1
ATOM 637 O O . GLY A 1 81 ? -2.649 -12.604 -6.053 1.00 80.06 81 GLY A O 1
ATOM 638 N N . ASP A 1 82 ? -1.532 -13.977 -4.647 1.00 83.25 82 ASP A N 1
ATOM 639 C CA . ASP A 1 82 ? -2.245 -13.629 -3.411 1.00 83.25 82 ASP A CA 1
ATOM 640 C C . ASP A 1 82 ? -1.720 -12.351 -2.733 1.00 83.25 82 ASP A C 1
ATOM 642 O O . ASP A 1 82 ? -2.164 -11.968 -1.646 1.00 83.25 82 ASP A O 1
ATOM 646 N N . HIS A 1 83 ? -0.769 -11.660 -3.368 1.00 90.38 83 HIS A N 1
ATOM 647 C CA . HIS A 1 83 ? -0.179 -10.434 -2.849 1.00 90.38 83 HIS A CA 1
ATOM 648 C C . HIS A 1 83 ? -0.428 -9.245 -3.774 1.00 90.38 83 HIS A C 1
ATOM 650 O O . HIS A 1 83 ? -0.403 -9.341 -5.002 1.00 90.38 83 HIS A O 1
ATOM 656 N N . LEU A 1 84 ? -0.606 -8.074 -3.167 1.00 93.88 84 LEU A N 1
ATOM 657 C CA . LEU A 1 84 ? -0.625 -6.795 -3.865 1.00 93.88 84 LEU A CA 1
ATOM 658 C C . LEU A 1 84 ? 0.626 -5.998 -3.515 1.00 93.88 84 LEU A C 1
ATOM 660 O O . LEU A 1 84 ? 0.973 -5.857 -2.343 1.00 93.88 84 LEU A O 1
ATOM 664 N N . VAL A 1 85 ? 1.262 -5.423 -4.528 1.00 95.44 85 VAL A N 1
ATOM 665 C CA . VAL A 1 85 ? 2.372 -4.485 -4.382 1.00 95.44 85 VAL A CA 1
ATOM 666 C C . VAL A 1 85 ? 1.855 -3.073 -4.581 1.00 95.44 85 VAL A C 1
ATOM 668 O O . VAL A 1 85 ? 1.284 -2.751 -5.620 1.00 95.44 85 VAL A O 1
ATOM 671 N N . VAL A 1 86 ? 2.089 -2.213 -3.601 1.00 94.25 86 VAL A N 1
ATOM 672 C CA . VAL A 1 86 ? 1.712 -0.804 -3.628 1.00 94.25 86 VAL A CA 1
ATOM 673 C C . VAL A 1 86 ? 2.965 0.048 -3.512 1.00 94.25 86 VAL A C 1
ATOM 675 O O . VAL A 1 86 ? 3.756 -0.116 -2.584 1.00 94.25 86 VAL A O 1
ATOM 678 N N . TRP A 1 87 ? 3.119 1.007 -4.420 1.00 91.94 87 TRP A N 1
ATOM 679 C CA . TRP A 1 87 ? 4.169 2.013 -4.318 1.00 91.94 87 TRP A CA 1
ATOM 680 C C . TRP A 1 87 ? 3.627 3.293 -3.665 1.00 91.94 87 TRP A C 1
ATOM 682 O O . TRP A 1 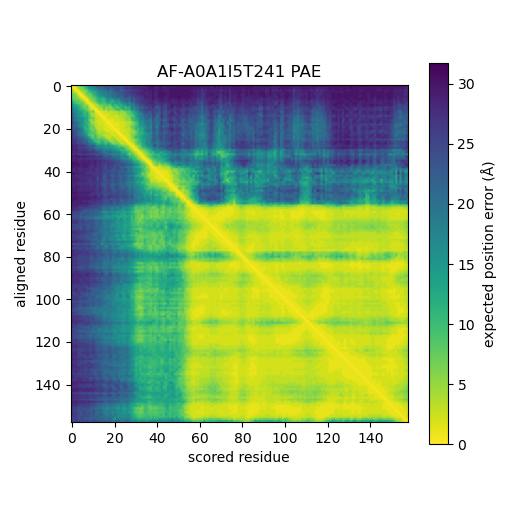87 ? 2.689 3.905 -4.189 1.00 91.94 87 TRP A O 1
ATOM 692 N N . PRO A 1 88 ? 4.198 3.739 -2.532 1.00 90.75 88 PRO A N 1
ATOM 693 C CA . PRO A 1 88 ? 3.916 5.049 -1.970 1.00 90.75 88 PRO A CA 1
ATOM 694 C C . PRO A 1 88 ? 4.533 6.134 -2.859 1.00 90.75 88 PRO A C 1
ATOM 696 O O . PRO A 1 88 ? 5.720 6.445 -2.759 1.00 90.75 88 PRO A O 1
ATOM 699 N N . GLN A 1 89 ? 3.723 6.732 -3.731 1.00 81.81 89 GLN A N 1
ATOM 700 C CA . GLN A 1 89 ? 4.166 7.877 -4.527 1.00 81.81 89 GLN A CA 1
ATOM 701 C C . GLN A 1 89 ? 4.666 8.998 -3.608 1.00 81.81 89 GLN A C 1
ATOM 703 O O . GLN A 1 89 ? 4.080 9.263 -2.554 1.00 81.81 89 GLN A O 1
ATOM 708 N N . HIS A 1 90 ? 5.778 9.630 -3.992 1.00 83.56 90 HIS A N 1
ATOM 709 C CA . HIS A 1 90 ? 6.484 10.610 -3.161 1.00 83.56 90 HIS A CA 1
ATOM 710 C C . HIS A 1 90 ? 6.737 10.105 -1.728 1.00 83.56 90 HIS A C 1
ATOM 712 O O . HIS A 1 90 ? 6.485 10.821 -0.757 1.00 83.56 90 HIS A O 1
ATOM 718 N N . TRP A 1 91 ? 7.233 8.870 -1.585 1.00 86.69 91 TRP A N 1
ATOM 719 C CA . TRP A 1 91 ? 7.444 8.187 -0.299 1.00 86.69 91 TRP A CA 1
ATOM 720 C C . TRP A 1 91 ? 8.203 9.014 0.757 1.00 86.69 91 TRP A C 1
ATOM 722 O O . TRP A 1 91 ? 7.980 8.829 1.952 1.00 86.69 91 TRP A O 1
ATOM 732 N N . GLN A 1 92 ? 9.058 9.953 0.342 1.00 86.94 92 GLN A N 1
ATOM 733 C CA . GLN A 1 92 ? 9.762 10.879 1.238 1.00 86.94 92 GLN A CA 1
ATOM 734 C C . GLN A 1 92 ? 8.81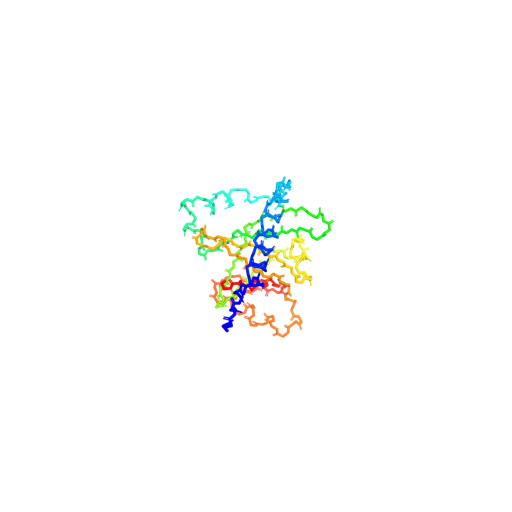0 11.855 1.954 1.00 86.94 92 GLN A C 1
ATOM 736 O O . GLN A 1 92 ? 9.019 12.172 3.124 1.00 86.94 92 GLN A O 1
ATOM 741 N N . ARG A 1 93 ? 7.751 12.308 1.269 1.00 84.75 93 ARG A N 1
ATOM 742 C CA . ARG A 1 93 ? 6.734 13.240 1.788 1.00 84.75 93 ARG A CA 1
ATOM 743 C C . ARG A 1 93 ? 5.541 12.505 2.395 1.00 84.75 93 ARG A C 1
ATOM 745 O O . ARG A 1 93 ? 5.007 12.922 3.420 1.00 84.75 93 ARG A O 1
ATOM 752 N N . ALA A 1 94 ? 5.119 11.404 1.776 1.00 83.62 94 ALA A N 1
ATOM 753 C CA . ALA A 1 94 ? 4.030 10.585 2.286 1.00 83.62 94 ALA A CA 1
ATOM 754 C C . ALA A 1 94 ? 4.425 9.918 3.614 1.00 83.62 94 ALA A C 1
ATOM 756 O O . ALA A 1 94 ? 5.542 9.436 3.780 1.00 83.62 94 ALA A O 1
ATOM 757 N N . THR A 1 95 ? 3.494 9.849 4.568 1.00 89.94 95 THR A N 1
ATOM 758 C CA . THR A 1 95 ? 3.747 9.253 5.896 1.00 89.94 95 THR A CA 1
ATOM 759 C C . THR A 1 95 ? 2.890 8.027 6.189 1.00 89.94 95 THR A C 1
ATOM 761 O O . THR A 1 95 ? 3.210 7.268 7.104 1.00 89.94 95 THR A O 1
ATOM 764 N N . TRP A 1 96 ? 1.831 7.789 5.408 1.00 91.56 96 TRP A N 1
ATOM 765 C CA . TRP A 1 96 ? 0.875 6.703 5.638 1.00 91.56 96 TRP A CA 1
ATOM 766 C C . TRP A 1 96 ? 1.547 5.322 5.629 1.00 91.56 96 TRP A C 1
ATOM 768 O O . TRP A 1 96 ? 1.282 4.517 6.524 1.00 91.56 96 TRP A O 1
ATOM 778 N N . TRP A 1 97 ? 2.481 5.088 4.698 1.00 94.38 97 TRP A N 1
ATOM 779 C CA . TRP A 1 97 ? 3.173 3.807 4.510 1.00 94.38 97 TRP A CA 1
ATOM 780 C C . TRP A 1 97 ? 3.976 3.384 5.743 1.00 94.38 97 TRP A C 1
ATOM 782 O O . TRP A 1 97 ? 4.130 2.195 6.009 1.00 94.38 97 TRP A O 1
ATOM 792 N N . ARG A 1 98 ? 4.414 4.349 6.565 1.00 94.31 98 ARG A N 1
ATOM 793 C CA . ARG A 1 98 ? 5.173 4.089 7.797 1.00 94.31 98 ARG A CA 1
ATOM 794 C C . ARG A 1 98 ? 4.362 3.315 8.834 1.00 94.31 98 ARG A C 1
ATOM 796 O O . ARG A 1 98 ? 4.956 2.658 9.683 1.00 94.31 98 ARG A O 1
ATOM 803 N N . ASN A 1 99 ? 3.027 3.355 8.764 1.00 94.00 99 ASN A N 1
ATOM 804 C CA . ASN A 1 99 ? 2.178 2.545 9.642 1.00 94.00 99 ASN A CA 1
ATOM 805 C C . ASN A 1 99 ? 2.404 1.040 9.428 1.00 94.00 99 ASN A C 1
ATOM 807 O O . ASN A 1 99 ? 2.234 0.277 10.372 1.00 94.00 99 ASN A O 1
ATOM 811 N N . PHE A 1 100 ? 2.851 0.642 8.234 1.00 96.25 100 PHE A N 1
ATOM 812 C CA . PHE A 1 100 ? 3.111 -0.746 7.856 1.00 96.25 100 PHE A CA 1
ATOM 813 C C . PHE A 1 100 ? 4.576 -1.170 8.048 1.00 96.25 100 PHE A C 1
ATOM 815 O O . PHE A 1 100 ? 4.941 -2.278 7.667 1.00 96.25 100 PHE A O 1
ATOM 822 N N . ARG A 1 101 ? 5.440 -0.327 8.646 1.00 94.75 101 ARG A N 1
ATOM 823 C CA . ARG A 1 101 ? 6.800 -0.753 9.048 1.00 94.75 101 ARG A CA 1
ATOM 824 C C . ARG A 1 101 ? 6.761 -1.920 10.034 1.00 94.75 101 ARG A C 1
ATOM 826 O O . ARG A 1 101 ? 7.645 -2.761 10.029 1.00 94.75 101 ARG A O 1
ATOM 833 N N . THR A 1 102 ? 5.719 -1.969 10.860 1.00 93.69 102 THR A N 1
ATOM 834 C CA . THR A 1 102 ? 5.332 -3.191 11.564 1.00 93.69 102 THR A CA 1
ATOM 835 C C . THR A 1 102 ? 4.143 -3.780 10.813 1.00 93.69 102 THR A C 1
ATOM 837 O O . THR A 1 102 ? 3.185 -3.033 10.583 1.00 93.69 102 THR A O 1
ATOM 840 N N . PRO A 1 103 ? 4.186 -5.068 10.427 1.00 95.75 103 PRO A N 1
ATOM 841 C CA . PRO A 1 103 ? 3.068 -5.718 9.760 1.00 95.75 103 PRO A CA 1
ATOM 842 C C . PRO A 1 103 ? 1.768 -5.527 10.542 1.00 95.75 103 PRO A C 1
ATOM 844 O O . PRO A 1 103 ? 1.737 -5.723 11.758 1.00 95.75 103 PRO A O 1
ATOM 847 N N . GLN A 1 104 ? 0.699 -5.122 9.860 1.00 94.50 104 GLN A N 1
ATOM 848 C CA . GLN A 1 104 ? -0.600 -4.912 10.498 1.00 94.50 104 GLN A CA 1
ATOM 849 C C . GLN A 1 104 ? -1.765 -5.204 9.546 1.00 94.50 104 GLN A C 1
ATOM 851 O O . GLN A 1 104 ? -1.581 -5.174 8.324 1.00 94.50 104 GLN A O 1
ATOM 856 N N . PRO A 1 105 ? -2.974 -5.451 10.083 1.00 96.06 105 PRO A N 1
ATOM 857 C CA . PRO A 1 105 ? -4.158 -5.657 9.266 1.00 96.06 105 PRO A CA 1
ATOM 858 C C . PRO A 1 105 ? -4.461 -4.464 8.355 1.00 96.06 105 PRO A C 1
ATOM 860 O O . PRO A 1 105 ? -4.370 -3.300 8.756 1.00 96.06 105 PRO A O 1
ATOM 863 N N . ALA A 1 106 ? -4.880 -4.776 7.137 1.00 94.19 106 ALA A N 1
ATOM 864 C CA . ALA A 1 106 ? -5.418 -3.829 6.179 1.00 94.19 106 ALA A CA 1
ATOM 865 C C . ALA A 1 106 ? -6.603 -4.460 5.441 1.00 94.19 106 ALA A C 1
ATOM 867 O O . ALA A 1 106 ? -6.686 -5.676 5.283 1.00 94.19 106 ALA A O 1
ATOM 868 N N . THR A 1 107 ? -7.520 -3.624 4.970 1.00 93.31 107 THR A N 1
ATOM 869 C CA . THR A 1 107 ? -8.596 -4.045 4.071 1.00 93.31 107 THR A CA 1
ATOM 870 C C . THR A 1 107 ? -8.417 -3.328 2.750 1.00 93.31 107 THR A C 1
ATOM 872 O O . THR A 1 107 ? -8.274 -2.105 2.723 1.00 93.31 107 THR A O 1
ATOM 875 N N . VAL A 1 108 ? -8.458 -4.070 1.653 1.00 91.25 108 VAL A N 1
ATOM 876 C CA . VAL A 1 108 ? -8.438 -3.512 0.302 1.00 91.25 108 VAL A CA 1
ATOM 877 C C . VAL A 1 108 ? -9.778 -3.740 -0.375 1.00 91.25 108 VAL A C 1
ATOM 879 O O . VAL A 1 108 ? -10.444 -4.731 -0.095 1.00 91.25 108 VAL A O 1
ATOM 882 N N . ARG A 1 109 ? -10.204 -2.841 -1.263 1.00 87.50 109 ARG A N 1
ATOM 883 C CA . ARG A 1 109 ? -11.382 -3.081 -2.109 1.00 87.50 109 ARG A CA 1
ATOM 884 C C . ARG A 1 109 ? -10.951 -3.374 -3.540 1.00 87.50 109 ARG A C 1
ATOM 886 O O . ARG A 1 109 ? -10.611 -2.448 -4.272 1.00 87.50 109 ARG A O 1
ATOM 893 N N . LEU A 1 110 ? -10.977 -4.649 -3.918 1.00 82.94 110 LEU A N 1
ATOM 894 C CA . LEU A 1 110 ? -10.669 -5.148 -5.260 1.00 82.94 110 LEU A CA 1
ATOM 895 C C . LEU A 1 110 ? -11.974 -5.407 -6.003 1.00 82.94 110 LEU A C 1
ATOM 897 O O . LEU A 1 110 ? -12.878 -6.001 -5.430 1.00 82.94 110 LEU A O 1
ATOM 901 N N . THR A 1 111 ? -12.100 -4.918 -7.242 1.00 80.19 111 THR A N 1
ATOM 902 C CA . THR A 1 111 ? -13.283 -5.163 -8.104 1.00 80.19 111 THR A CA 1
ATOM 903 C C . THR A 1 111 ? -14.638 -4.942 -7.401 1.00 80.19 111 THR A C 1
ATOM 905 O O . THR A 1 111 ? -15.633 -5.610 -7.670 1.00 80.19 111 THR A O 1
ATOM 908 N N . GLY A 1 112 ? -14.680 -3.975 -6.476 1.00 75.50 112 GLY A N 1
ATOM 909 C CA . GLY A 1 112 ? -15.864 -3.633 -5.684 1.00 75.50 112 GLY A CA 1
ATOM 910 C C . GLY A 1 112 ? -16.066 -4.451 -4.400 1.00 75.50 112 GLY A C 1
ATOM 911 O O . GLY A 1 112 ? -16.907 -4.065 -3.591 1.00 75.50 112 GLY A O 1
ATOM 912 N N . ARG A 1 113 ? -15.280 -5.505 -4.157 1.00 82.75 113 ARG A N 1
ATOM 913 C CA . ARG A 1 113 ? -15.373 -6.387 -2.983 1.00 82.75 113 ARG A CA 1
ATOM 914 C C . ARG A 1 113 ? -14.265 -6.106 -1.961 1.00 82.75 113 ARG A C 1
ATOM 916 O O . ARG A 1 113 ? -13.123 -5.866 -2.352 1.00 82.75 113 ARG A O 1
ATOM 923 N N . PRO A 1 114 ? -14.573 -6.080 -0.653 1.00 89.31 114 PRO A N 1
ATOM 924 C CA . PRO A 1 114 ? -13.555 -5.959 0.380 1.00 89.31 114 PRO A CA 1
ATOM 925 C C . PRO A 1 114 ? -12.799 -7.284 0.553 1.00 89.31 114 PRO A C 1
ATOM 927 O O . PRO A 1 114 ? -13.418 -8.334 0.684 1.00 89.31 114 PRO A O 1
ATOM 930 N N . HIS A 1 115 ? -11.474 -7.206 0.615 1.00 91.12 115 HIS A N 1
ATOM 931 C CA . HIS A 1 115 ? -10.574 -8.300 0.966 1.00 91.12 115 HIS A CA 1
ATOM 932 C C . HIS A 1 115 ? -9.737 -7.883 2.172 1.00 91.12 115 HIS A C 1
ATOM 934 O O . HIS A 1 115 ? -9.202 -6.771 2.224 1.00 91.12 115 HIS A O 1
ATOM 940 N N . GLU A 1 116 ? -9.644 -8.765 3.158 1.00 94.25 116 GLU A N 1
ATOM 941 C CA . GLU A 1 116 ? -8.785 -8.572 4.321 1.00 94.25 116 GLU A CA 1
ATOM 942 C C . GLU A 1 116 ? -7.375 -9.079 4.022 1.00 94.25 116 GLU A C 1
ATOM 944 O O . GLU A 1 116 ? -7.186 -10.011 3.246 1.00 94.25 116 GLU A O 1
ATOM 949 N N . GLY A 1 117 ? -6.378 -8.474 4.656 1.00 94.06 117 GLY A N 1
ATOM 950 C CA . GLY A 1 117 ? -4.994 -8.874 4.487 1.00 94.06 117 GLY A CA 1
ATOM 951 C C . GLY A 1 117 ? -4.075 -8.300 5.552 1.00 94.06 117 GLY A C 1
ATOM 952 O O . GLY A 1 117 ? -4.499 -7.571 6.453 1.00 94.06 117 GLY A O 1
ATOM 953 N N . VAL A 1 118 ? -2.794 -8.627 5.434 1.00 96.69 118 VAL A N 1
ATOM 954 C CA . VAL A 1 118 ? -1.723 -8.048 6.250 1.00 96.69 118 VAL A CA 1
ATOM 955 C C . VAL A 1 118 ? -0.830 -7.218 5.346 1.00 96.69 118 VAL A C 1
ATOM 957 O O . VAL A 1 118 ? -0.306 -7.718 4.353 1.00 96.69 118 VAL A O 1
ATOM 960 N N . ALA A 1 119 ? -0.662 -5.947 5.697 1.00 96.56 119 ALA A N 1
ATOM 961 C CA . ALA A 1 119 ? 0.196 -5.022 4.980 1.00 96.56 119 ALA A CA 1
ATOM 962 C C . ALA A 1 119 ? 1.520 -4.830 5.724 1.00 96.56 119 ALA A C 1
ATOM 964 O O . ALA A 1 119 ? 1.528 -4.617 6.941 1.00 96.56 119 ALA A O 1
ATOM 965 N N . ARG A 1 120 ? 2.632 -4.863 4.987 1.00 97.19 120 ARG A N 1
ATOM 966 C CA . ARG A 1 120 ? 3.981 -4.596 5.501 1.00 97.19 120 ARG A CA 1
ATOM 967 C C . ARG A 1 120 ? 4.821 -3.799 4.510 1.00 97.19 120 ARG A C 1
ATOM 969 O O . ARG A 1 120 ? 4.585 -3.858 3.307 1.00 97.19 120 ARG A O 1
ATOM 976 N N . VAL A 1 121 ? 5.817 -3.083 5.017 1.00 97.50 121 VAL A N 1
ATOM 977 C CA . VAL A 1 121 ? 6.827 -2.410 4.191 1.00 97.50 121 VAL A CA 1
ATOM 978 C C . VAL A 1 121 ? 7.917 -3.394 3.770 1.00 97.50 121 VAL A C 1
ATOM 980 O O . VAL A 1 121 ? 8.294 -4.278 4.535 1.00 97.50 121 VAL A O 1
ATOM 983 N N . VAL A 1 122 ? 8.415 -3.201 2.555 1.00 96.38 122 VAL A N 1
ATOM 984 C CA . VAL A 1 122 ? 9.633 -3.792 2.007 1.00 96.38 122 VAL A CA 1
ATOM 985 C C . VAL A 1 122 ? 10.536 -2.636 1.602 1.00 96.38 122 VAL A C 1
ATOM 987 O O . VAL A 1 122 ? 10.210 -1.883 0.680 1.00 96.38 122 VAL A O 1
ATOM 990 N N . ASP A 1 123 ? 11.624 -2.446 2.340 1.00 95.44 123 ASP A N 1
ATOM 991 C CA . ASP A 1 123 ? 12.623 -1.409 2.065 1.00 95.44 123 ASP A CA 1
ATOM 992 C C . ASP A 1 123 ? 13.616 -1.893 0.983 1.00 95.44 123 ASP A C 1
ATOM 994 O O . ASP A 1 123 ? 13.767 -3.100 0.818 1.00 95.44 123 ASP A O 1
ATOM 998 N N . PRO A 1 124 ? 14.328 -0.998 0.266 1.00 93.69 124 PRO A N 1
ATOM 999 C CA . PRO A 1 124 ? 15.282 -1.382 -0.786 1.00 93.69 124 PRO A CA 1
ATOM 1000 C C . PRO A 1 124 ? 16.370 -2.394 -0.397 1.00 93.69 124 PRO A C 1
ATOM 1002 O O . PRO A 1 124 ? 16.910 -3.058 -1.273 1.00 93.69 124 PRO A O 1
ATOM 1005 N N . GLY A 1 125 ? 16.693 -2.519 0.894 1.00 93.81 125 GLY A N 1
ATOM 1006 C CA . GLY A 1 125 ? 17.645 -3.515 1.401 1.00 93.81 125 GLY A CA 1
ATOM 1007 C C . GLY A 1 125 ? 17.042 -4.891 1.723 1.00 93.81 125 GLY A C 1
ATOM 1008 O O . GLY A 1 125 ? 17.782 -5.796 2.091 1.00 93.81 125 GLY A O 1
ATOM 1009 N N . ASP A 1 126 ? 15.721 -5.063 1.632 1.00 94.88 126 ASP A N 1
ATOM 1010 C CA . ASP A 1 126 ? 15.054 -6.352 1.851 1.00 94.88 126 ASP A CA 1
ATOM 1011 C C . ASP A 1 126 ? 15.214 -7.241 0.598 1.00 94.88 126 ASP A C 1
ATOM 1013 O O . ASP A 1 126 ? 14.954 -6.765 -0.514 1.00 94.88 126 ASP A O 1
ATOM 1017 N N . PRO A 1 127 ? 15.574 -8.534 0.733 1.00 94.12 127 PRO A N 1
ATOM 1018 C CA . PRO A 1 127 ? 15.696 -9.457 -0.400 1.00 94.12 127 PRO A CA 1
ATOM 1019 C C . PRO A 1 127 ? 14.464 -9.505 -1.319 1.00 94.12 127 PRO A C 1
ATOM 1021 O O . PRO A 1 127 ? 14.579 -9.737 -2.521 1.00 94.12 127 PRO A O 1
ATOM 1024 N N . GLN A 1 128 ? 13.269 -9.257 -0.777 1.00 92.31 128 GLN A N 1
ATOM 1025 C CA . GLN A 1 128 ? 12.013 -9.290 -1.527 1.00 92.31 128 GLN A CA 1
ATOM 1026 C C . GLN A 1 128 ? 11.747 -8.004 -2.321 1.00 92.31 128 GLN A C 1
ATOM 1028 O O . GLN A 1 128 ? 10.820 -7.964 -3.134 1.00 92.31 128 GLN A O 1
ATOM 1033 N N . TRP A 1 129 ? 12.539 -6.947 -2.115 1.00 95.69 129 TRP A N 1
ATOM 1034 C CA . TRP A 1 129 ? 12.306 -5.647 -2.738 1.00 95.69 129 TRP A CA 1
ATOM 1035 C C . TRP A 1 129 ? 12.405 -5.698 -4.258 1.00 95.69 129 TRP A C 1
ATOM 1037 O O . TRP A 1 129 ? 11.539 -5.154 -4.942 1.00 95.69 129 TR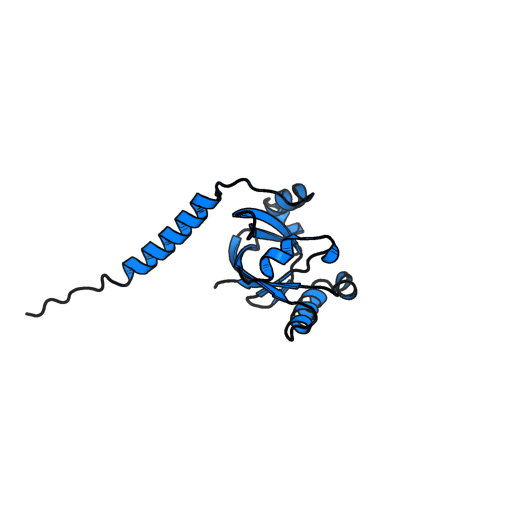P A O 1
ATOM 1047 N N . HIS A 1 130 ? 13.406 -6.392 -4.801 1.00 95.00 130 HIS A N 1
ATOM 1048 C CA . HIS A 1 130 ? 13.589 -6.496 -6.249 1.00 95.00 130 HIS A CA 1
ATOM 1049 C C . HIS A 1 130 ? 12.412 -7.207 -6.927 1.00 95.00 130 HIS A C 1
ATOM 1051 O O . HIS A 1 130 ? 11.891 -6.704 -7.924 1.00 95.00 130 HIS A O 1
ATOM 1057 N N . ALA A 1 131 ? 11.934 -8.313 -6.349 1.00 93.88 131 ALA A N 1
ATOM 1058 C CA . ALA A 1 131 ? 10.776 -9.051 -6.854 1.00 93.88 131 ALA A CA 1
ATOM 1059 C C . ALA A 1 131 ? 9.479 -8.224 -6.764 1.00 93.88 131 ALA A C 1
ATOM 1061 O O . ALA A 1 131 ? 8.690 -8.169 -7.715 1.00 93.88 131 ALA A O 1
ATOM 1062 N N . ALA A 1 132 ? 9.280 -7.509 -5.650 1.00 94.06 132 ALA A N 1
ATOM 1063 C CA . ALA A 1 132 ? 8.151 -6.599 -5.477 1.00 94.06 132 ALA A CA 1
ATOM 1064 C C . ALA A 1 132 ? 8.199 -5.447 -6.496 1.00 94.06 132 ALA A C 1
ATOM 1066 O O . ALA A 1 132 ? 7.206 -5.151 -7.165 1.00 94.06 132 ALA A O 1
ATOM 1067 N N . ARG A 1 133 ? 9.369 -4.825 -6.675 1.00 95.25 133 ARG A N 1
ATOM 1068 C CA . ARG A 1 133 ? 9.581 -3.756 -7.653 1.00 95.25 133 ARG A CA 1
ATOM 1069 C C . ARG A 1 133 ? 9.347 -4.244 -9.075 1.00 95.25 133 ARG A C 1
ATOM 1071 O O . ARG A 1 133 ? 8.713 -3.525 -9.839 1.00 95.25 133 ARG A O 1
ATOM 1078 N N . GLN A 1 134 ? 9.819 -5.436 -9.433 1.00 94.19 134 GLN A N 1
ATOM 1079 C CA . GLN A 1 134 ? 9.602 -6.017 -10.758 1.00 94.19 134 GLN A CA 1
ATOM 1080 C C . GLN A 1 134 ? 8.113 -6.249 -11.025 1.00 94.19 134 GLN A C 1
ATOM 1082 O O . GLN A 1 134 ? 7.607 -5.804 -12.052 1.00 94.19 134 GLN A O 1
ATOM 1087 N N . THR A 1 135 ? 7.395 -6.854 -10.073 1.00 93.81 135 THR A N 1
ATOM 1088 C CA . THR A 1 135 ? 5.931 -7.008 -10.133 1.00 93.81 135 THR A CA 1
ATOM 1089 C C . THR A 1 135 ? 5.243 -5.671 -10.398 1.00 93.81 135 THR A C 1
ATOM 1091 O O . THR A 1 135 ? 4.408 -5.550 -11.296 1.00 93.81 135 THR A O 1
ATOM 1094 N N . TYR A 1 136 ? 5.625 -4.640 -9.644 1.00 91.25 136 TYR A N 1
ATOM 1095 C CA . TYR A 1 136 ? 5.063 -3.307 -9.812 1.00 91.25 136 TYR A CA 1
ATOM 1096 C C . TYR A 1 136 ? 5.413 -2.687 -11.173 1.00 91.25 136 TYR A C 1
ATOM 1098 O O . TYR A 1 136 ? 4.543 -2.132 -11.844 1.00 91.25 136 TYR A O 1
ATOM 1106 N N . ALA A 1 137 ? 6.667 -2.817 -11.607 1.00 92.25 137 ALA A N 1
ATOM 1107 C CA . ALA A 1 137 ? 7.179 -2.281 -12.864 1.00 92.25 137 ALA A CA 1
ATOM 1108 C C . ALA A 1 137 ? 6.537 -2.928 -14.098 1.00 92.25 137 ALA A C 1
ATOM 1110 O O . ALA A 1 137 ? 6.249 -2.219 -15.056 1.00 92.25 137 ALA A O 1
ATOM 1111 N N . MET A 1 138 ? 6.257 -4.236 -14.073 1.00 90.25 138 MET A N 1
ATOM 1112 C CA . MET A 1 138 ? 5.550 -4.918 -15.167 1.00 90.25 138 MET A CA 1
ATOM 1113 C C . MET A 1 138 ? 4.149 -4.341 -15.379 1.00 90.25 138 MET A C 1
ATOM 1115 O O . MET A 1 138 ? 3.697 -4.195 -16.513 1.00 90.25 138 MET A O 1
ATOM 1119 N N . ARG A 1 139 ? 3.466 -3.970 -14.288 1.00 87.75 139 ARG A N 1
ATOM 1120 C CA . ARG A 1 139 ? 2.153 -3.324 -14.367 1.00 87.75 139 ARG A CA 1
ATOM 1121 C C . ARG A 1 139 ? 2.254 -1.849 -14.756 1.00 87.75 139 ARG A C 1
ATOM 1123 O O . ARG A 1 13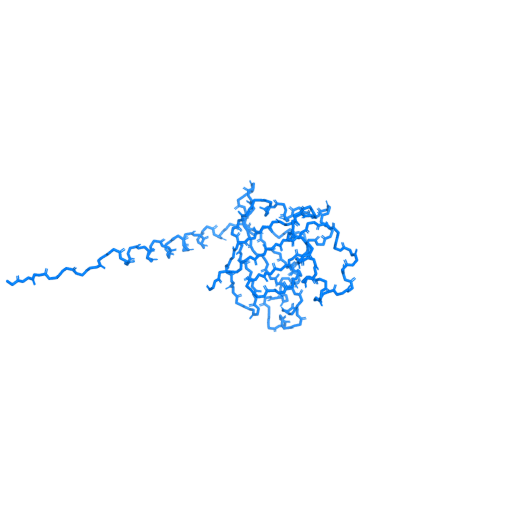9 ? 1.397 -1.364 -15.491 1.00 87.75 139 ARG A O 1
ATOM 1130 N N . TRP A 1 140 ? 3.289 -1.152 -14.279 1.00 87.81 140 TRP A N 1
ATOM 1131 C CA . TRP A 1 140 ? 3.487 0.288 -14.469 1.00 87.81 140 TRP A CA 1
ATOM 1132 C C . TRP A 1 140 ? 4.882 0.636 -15.023 1.00 87.81 140 TRP A C 1
ATOM 1134 O O . TRP A 1 140 ? 5.670 1.282 -14.323 1.00 87.81 140 TRP A O 1
ATOM 1144 N N . PRO A 1 141 ? 5.196 0.305 -16.293 1.00 87.62 141 PRO A N 1
ATOM 1145 C CA . PRO A 1 141 ? 6.541 0.502 -16.844 1.00 87.62 141 PRO A CA 1
ATOM 1146 C C . PRO A 1 141 ? 7.016 1.958 -16.785 1.00 87.62 141 PRO A C 1
ATOM 1148 O O . PRO A 1 141 ? 8.167 2.227 -16.457 1.00 87.62 141 PRO A O 1
ATOM 1151 N N . ARG A 1 142 ? 6.102 2.915 -17.009 1.00 84.50 142 ARG A N 1
ATOM 1152 C CA . ARG A 1 142 ? 6.399 4.358 -16.937 1.00 84.50 142 ARG A CA 1
ATOM 1153 C C . ARG A 1 142 ? 6.810 4.831 -15.541 1.00 84.50 142 ARG A C 1
ATOM 1155 O O . ARG A 1 142 ? 7.503 5.831 -15.425 1.00 84.50 142 ARG A O 1
ATOM 1162 N N . MET A 1 143 ? 6.370 4.143 -14.488 1.00 82.94 143 MET A N 1
ATOM 1163 C CA . MET A 1 143 ? 6.685 4.501 -13.101 1.00 82.94 143 MET A CA 1
ATOM 1164 C C . MET A 1 143 ? 7.942 3.801 -12.589 1.00 82.94 143 MET A C 1
ATOM 1166 O O . MET A 1 143 ? 8.567 4.297 -11.656 1.00 82.94 143 MET A O 1
ATOM 1170 N N . ALA A 1 144 ? 8.349 2.689 -13.208 1.00 86.38 144 ALA A N 1
ATOM 1171 C CA . ALA A 1 144 ? 9.463 1.857 -12.763 1.00 86.38 144 ALA A CA 1
ATOM 1172 C C . ALA A 1 144 ? 10.775 2.622 -12.468 1.00 86.38 144 ALA A C 1
ATOM 1174 O O . ALA A 1 144 ? 11.396 2.315 -11.442 1.00 86.38 144 ALA A O 1
ATOM 1175 N N . PRO A 1 145 ? 11.201 3.631 -13.263 1.00 89.50 145 PRO A N 1
ATOM 1176 C CA . PRO A 1 145 ? 12.411 4.403 -12.961 1.00 89.50 145 PRO A CA 1
ATOM 1177 C C . PRO A 1 145 ? 12.341 5.174 -11.634 1.00 89.50 145 PRO A C 1
ATOM 1179 O O . PRO A 1 145 ? 13.363 5.406 -10.999 1.00 89.50 145 PRO A O 1
ATOM 1182 N N . HIS A 1 146 ? 11.138 5.540 -11.184 1.00 86.56 146 HIS A N 1
ATOM 1183 C CA . HIS A 1 146 ? 10.919 6.318 -9.962 1.00 86.56 146 HIS A CA 1
ATOM 1184 C C . HIS A 1 146 ? 10.694 5.449 -8.718 1.00 86.56 146 HIS A C 1
ATOM 1186 O O . HIS A 1 146 ? 10.719 5.953 -7.592 1.00 86.56 146 HIS A O 1
ATOM 1192 N N . VAL A 1 147 ? 10.494 4.140 -8.893 1.00 90.38 147 VAL A N 1
ATOM 1193 C CA . VAL A 1 147 ? 10.345 3.187 -7.789 1.00 90.38 147 VAL A CA 1
ATOM 1194 C C . VAL A 1 147 ? 11.728 2.866 -7.221 1.00 90.38 147 VAL A C 1
ATOM 1196 O O . VAL A 1 147 ? 12.335 1.852 -7.556 1.00 90.38 147 VAL A O 1
ATOM 1199 N N . THR A 1 148 ? 12.238 3.767 -6.385 1.00 91.94 148 THR A N 1
ATOM 1200 C CA . THR A 1 148 ? 13.550 3.657 -5.717 1.00 91.94 148 THR A CA 1
ATOM 1201 C C . THR A 1 148 ? 13.443 3.485 -4.200 1.00 91.94 148 THR A C 1
ATOM 1203 O O . THR A 1 148 ? 14.436 3.228 -3.532 1.00 91.94 148 THR A O 1
ATOM 1206 N N . GLY A 1 149 ? 12.238 3.649 -3.649 1.00 92.75 149 GLY A N 1
ATOM 1207 C CA . GLY A 1 149 ? 11.978 3.671 -2.211 1.00 92.75 149 GLY A CA 1
ATOM 1208 C C . GLY A 1 149 ? 11.222 2.447 -1.685 1.00 92.75 149 GLY A C 1
ATOM 1209 O O . GLY A 1 149 ? 11.137 1.425 -2.371 1.00 92.75 149 GLY A O 1
ATOM 1210 N N . PRO A 1 150 ? 10.647 2.551 -0.473 1.00 96.12 150 PRO A N 1
ATOM 1211 C CA . PRO A 1 150 ? 9.883 1.471 0.132 1.00 96.12 150 PRO A CA 1
ATOM 1212 C C . PRO A 1 150 ? 8.664 1.106 -0.712 1.00 96.12 150 PRO A C 1
ATOM 1214 O O . PRO A 1 150 ? 8.000 1.969 -1.292 1.00 96.12 150 PRO A O 1
ATOM 1217 N N . LEU A 1 151 ? 8.334 -0.179 -0.709 1.00 96.44 151 LEU A N 1
ATOM 1218 C CA . LEU A 1 151 ? 7.095 -0.727 -1.244 1.00 96.44 151 LEU A CA 1
ATOM 1219 C C . LEU A 1 151 ? 6.236 -1.251 -0.097 1.00 96.44 151 LEU A C 1
ATOM 1221 O O . LEU A 1 151 ? 6.747 -1.627 0.954 1.00 96.44 151 LEU A O 1
ATOM 1225 N N . VAL A 1 152 ? 4.921 -1.270 -0.284 1.00 96.69 152 VAL A N 1
ATOM 1226 C CA . VAL A 1 152 ? 3.988 -1.905 0.647 1.00 96.69 152 VAL A CA 1
ATOM 1227 C C . VAL A 1 152 ? 3.469 -3.177 -0.002 1.00 96.69 152 VAL A C 1
ATOM 1229 O O . VAL A 1 152 ? 2.837 -3.122 -1.055 1.00 96.69 152 VAL A O 1
ATOM 1232 N N . LEU A 1 153 ? 3.731 -4.314 0.633 1.00 96.25 153 LEU A N 1
ATOM 1233 C CA . LEU A 1 153 ? 3.153 -5.598 0.263 1.00 96.25 153 LEU A CA 1
ATOM 1234 C C . LEU A 1 153 ? 1.918 -5.865 1.107 1.00 96.25 153 LEU A C 1
ATOM 1236 O O . LEU A 1 153 ? 1.962 -5.715 2.327 1.00 96.25 153 LEU A O 1
ATOM 1240 N N . ILE A 1 154 ? 0.836 -6.274 0.458 1.00 96.19 154 ILE A N 1
ATOM 1241 C CA . ILE A 1 154 ? -0.422 -6.648 1.097 1.00 96.19 154 ILE A CA 1
ATOM 1242 C C . ILE A 1 154 ? -0.699 -8.103 0.750 1.00 96.19 154 ILE A C 1
ATOM 1244 O O . ILE A 1 154 ? -1.052 -8.402 -0.386 1.00 96.19 154 ILE A O 1
ATOM 1248 N N . SER A 1 155 ? -0.541 -8.996 1.720 1.00 95.25 155 SER A N 1
ATOM 1249 C CA . SER A 1 155 ? -0.928 -10.401 1.582 1.00 95.25 155 SER A CA 1
ATOM 1250 C C . SER A 1 155 ? -2.417 -10.529 1.855 1.00 95.25 155 SER A C 1
ATOM 1252 O O . SER A 1 155 ? -2.852 -10.223 2.969 1.00 95.25 155 SER A O 1
ATOM 1254 N N . LEU A 1 156 ? -3.191 -10.929 0.850 1.00 92.44 156 LEU A N 1
ATOM 1255 C CA . LEU A 1 156 ? -4.625 -11.144 0.995 1.00 92.44 156 LEU A CA 1
ATOM 1256 C C . LEU A 1 156 ? -4.870 -12.445 1.756 1.00 92.44 156 LEU A C 1
ATOM 1258 O O . LEU A 1 156 ? -4.111 -13.405 1.643 1.00 92.44 156 LEU A O 1
ATOM 1262 N N . ARG A 1 157 ? -5.924 -12.459 2.565 1.00 87.62 157 ARG A N 1
ATOM 1263 C CA . ARG A 1 157 ? -6.453 -13.700 3.124 1.00 87.62 157 ARG A CA 1
ATOM 1264 C C . ARG A 1 157 ? -7.287 -14.414 2.048 1.00 87.62 157 ARG A C 1
ATOM 1266 O O . ARG A 1 157 ? -7.950 -13.705 1.282 1.00 87.62 157 ARG A O 1
ATOM 1273 N N . PRO A 1 158 ? -7.231 -15.755 1.991 1.00 74.94 158 PRO A N 1
ATOM 1274 C CA . PRO A 1 158 ? -8.053 -16.551 1.082 1.00 74.94 158 PRO A CA 1
ATOM 1275 C C . PRO A 1 158 ? -9.554 -16.357 1.333 1.00 74.94 158 PRO A C 1
ATOM 1277 O O . PRO A 1 158 ? -9.934 -16.035 2.486 1.00 74.94 158 PRO A O 1
#